Protein AF-A0A7X9HW15-F1 (afdb_monomer)

Sequence (63 aa):
SVEQKDFEKYLENIKKDFTEDAFEMNSDEVISYAGLNEKSVQVQLTYEIENKSLSIVVAKTAE

Solvent-accessible surface area (backbone atoms only — not comparable to full-atom values): 3563 Å² total; per-residue (Å²): 120,51,56,68,69,60,50,51,58,48,48,61,54,49,58,72,58,25,64,44,88,56,46,77,48,79,57,96,55,36,45,35,40,34,18,26,28,100,80,44,37,37,41,36,40,39,36,36,58,88,76,22,41,77,47,80,47,76,47,73,59,80,132

Secondary structure (DSSP, 8-state):
---HHHHHHHHHHHHHH--EEEEEEE-SSEEEEEEEETTTEEEEEEEETTTTEEEEEEEEPP-

pLDDT: mean 96.27, std 5.55, range [60.31, 98.69]

Nearest PDB structures (foldseek):
  4r5g-assembly2_B-2  TM=7.700E-01  e=2.378E+00  Escherichia coli K-12
  1o7d-assembly1_D  TM=6.439E-01  e=2.249E+00  Bos taurus
  3oky-assembly1_A-2  TM=6.046E-01  e=6.484E+00  Mus musculus
  7vcf-assembly1_B  TM=5.300E-01  e=4.389E+00  Chlamydomonas reinhardtii
  4gyi-assembly1_A  TM=4.925E-01  e=8.103E+00  Thermochaetoides thermophila DSM 1495

Radius of gyration: 11.81 Å; Cα contacts (8 Å, |Δi|>4): 114; chains: 1; bounding box: 29×18×30 Å

Structure (mmCIF, N/CA/C/O backbone):
data_AF-A0A7X9HW15-F1
#
_entry.id   AF-A0A7X9HW15-F1
#
loop_
_atom_site.group_PDB
_atom_site.id
_atom_site.type_symbol
_atom_site.label_atom_id
_atom_site.label_alt_id
_atom_site.label_comp_id
_atom_site.label_asym_id
_atom_site.label_entity_id
_atom_site.label_seq_id
_atom_site.pdbx_PDB_ins_code
_atom_site.Cartn_x
_atom_site.Cartn_y
_atom_site.Cartn_z
_atom_site.occupancy
_atom_site.B_iso_or_equiv
_atom_site.auth_seq_id
_atom_site.auth_comp_id
_atom_site.auth_asym_id
_atom_site.auth_atom_id
_atom_site.pdbx_PDB_model_num
ATOM 1 N N . SER A 1 1 ? -2.341 7.505 12.847 1.00 87.94 1 SER A N 1
ATOM 2 C CA . SER A 1 1 ? -3.058 6.577 11.956 1.00 87.94 1 SER A CA 1
ATOM 3 C C . SER A 1 1 ? -3.303 7.262 10.626 1.00 87.94 1 SER A C 1
ATOM 5 O O . SER A 1 1 ? -3.381 8.486 10.595 1.00 87.94 1 SER A O 1
ATOM 7 N N . VAL A 1 2 ? -3.398 6.494 9.546 1.00 96.38 2 VAL A N 1
ATOM 8 C CA . VAL A 1 2 ? -3.807 6.965 8.215 1.00 96.38 2 VAL A CA 1
ATOM 9 C C . VAL A 1 2 ? -5.246 6.517 8.000 1.00 96.38 2 VAL A C 1
ATOM 11 O O . VAL A 1 2 ? -5.533 5.331 8.128 1.00 96.38 2 VAL A O 1
ATOM 14 N N . GLU A 1 3 ? -6.169 7.432 7.720 1.00 98.00 3 GLU A N 1
ATOM 15 C CA . GLU A 1 3 ? -7.555 7.041 7.450 1.00 98.00 3 GLU A CA 1
ATOM 16 C C . GLU A 1 3 ? -7.652 6.284 6.122 1.00 98.00 3 GLU A C 1
ATOM 18 O O . GLU A 1 3 ? -6.990 6.640 5.147 1.00 98.00 3 GLU A O 1
ATOM 23 N N . GLN A 1 4 ? -8.501 5.253 6.070 1.00 97.31 4 GLN A N 1
ATOM 24 C CA . GLN A 1 4 ? -8.600 4.371 4.903 1.00 97.31 4 GLN A CA 1
ATOM 25 C C 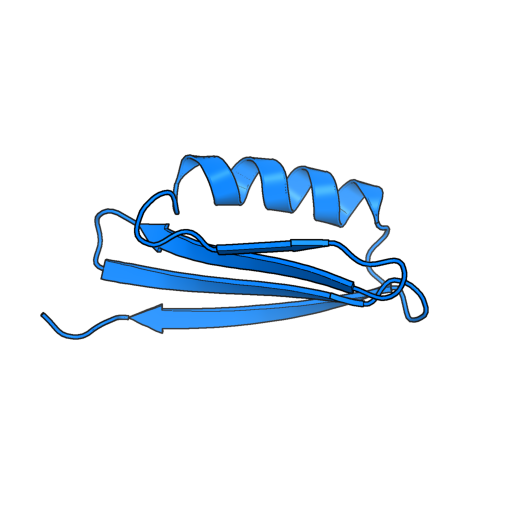. GLN A 1 4 ? -8.882 5.153 3.614 1.00 97.31 4 GLN A C 1
ATOM 27 O O . GLN A 1 4 ? -8.243 4.910 2.599 1.00 97.31 4 GLN A O 1
ATOM 32 N N . LYS A 1 5 ? -9.760 6.160 3.670 1.00 97.75 5 LYS A N 1
ATOM 33 C CA . LYS A 1 5 ? -10.087 7.011 2.513 1.00 97.75 5 LYS A CA 1
ATOM 34 C C . LYS A 1 5 ? -8.889 7.805 1.989 1.00 97.75 5 LYS A C 1
ATOM 36 O O . LYS A 1 5 ? -8.776 8.026 0.785 1.00 97.75 5 LYS A O 1
ATOM 41 N N . ASP A 1 6 ? -8.008 8.252 2.882 1.00 98.25 6 ASP A N 1
ATOM 42 C CA . ASP A 1 6 ? -6.798 8.977 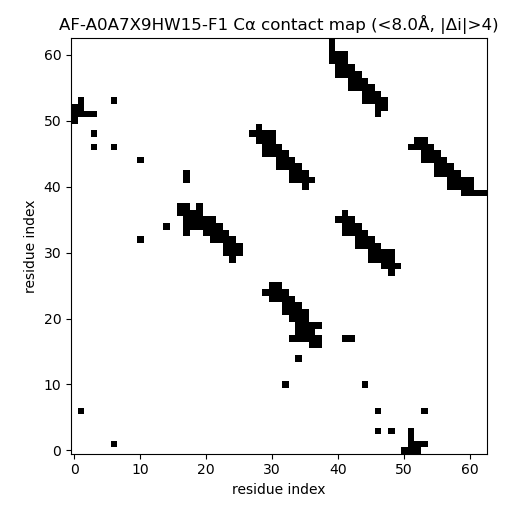2.491 1.00 98.25 6 ASP A CA 1
ATOM 43 C C . ASP A 1 6 ? -5.798 8.025 1.832 1.00 98.25 6 ASP A C 1
ATOM 45 O O . ASP A 1 6 ? -5.182 8.372 0.821 1.00 98.25 6 ASP A O 1
ATOM 49 N N . PHE A 1 7 ? -5.687 6.803 2.362 1.00 97.94 7 PHE A N 1
ATOM 50 C CA . PHE A 1 7 ? -4.908 5.740 1.743 1.00 97.94 7 PHE A CA 1
ATOM 51 C C . PHE A 1 7 ? -5.463 5.344 0.364 1.00 97.94 7 PHE A C 1
ATOM 53 O O . PHE A 1 7 ? -4.697 5.308 -0.593 1.00 97.94 7 PHE A O 1
ATOM 60 N N . GLU A 1 8 ? -6.771 5.121 0.220 1.00 97.81 8 GLU A N 1
ATOM 61 C CA . GLU A 1 8 ? -7.417 4.776 -1.057 1.00 97.81 8 GLU A CA 1
ATOM 62 C C . GLU A 1 8 ? -7.185 5.865 -2.112 1.00 97.81 8 GLU A C 1
ATOM 64 O O . GLU A 1 8 ? -6.792 5.573 -3.241 1.00 97.81 8 GLU A O 1
ATOM 69 N N . LYS A 1 9 ? -7.313 7.141 -1.729 1.00 98.38 9 LYS A N 1
ATOM 70 C CA . LYS A 1 9 ? -7.004 8.272 -2.613 1.00 98.38 9 LYS A CA 1
ATOM 71 C C . LYS A 1 9 ? -5.527 8.316 -3.017 1.00 98.38 9 LYS A C 1
ATOM 73 O O . LYS A 1 9 ? -5.202 8.689 -4.145 1.00 98.38 9 LYS A O 1
ATOM 78 N N . TYR A 1 10 ? -4.613 7.990 -2.105 1.00 97.81 10 TYR A N 1
ATOM 79 C CA . TYR A 1 10 ? -3.188 7.894 -2.426 1.00 97.81 10 TYR A CA 1
ATOM 80 C C . TYR A 1 10 ? -2.912 6.722 -3.376 1.00 97.81 10 TYR A C 1
ATOM 82 O O . TYR A 1 10 ? -2.220 6.899 -4.379 1.00 97.81 10 TYR A O 1
ATOM 90 N N . LEU A 1 11 ? -3.524 5.566 -3.117 1.00 97.94 11 LEU A N 1
ATOM 91 C CA . LEU A 1 11 ? -3.435 4.367 -3.941 1.00 97.94 11 LEU A CA 1
ATOM 92 C C . LEU A 1 11 ? -3.906 4.628 -5.378 1.00 97.94 11 LEU A C 1
ATOM 94 O O . LEU A 1 11 ? -3.211 4.249 -6.317 1.00 97.94 11 LEU A O 1
ATOM 98 N N . GLU A 1 12 ? -5.028 5.326 -5.569 1.00 97.75 12 GLU A N 1
ATOM 99 C CA . GLU A 1 12 ? -5.514 5.716 -6.901 1.00 97.75 12 GLU A CA 1
ATOM 100 C C . GLU A 1 12 ? -4.499 6.546 -7.693 1.00 97.75 12 GLU A C 1
ATOM 102 O O . GLU A 1 12 ? -4.445 6.447 -8.917 1.00 97.75 12 GLU A O 1
ATOM 107 N N . ASN A 1 13 ? -3.697 7.378 -7.025 1.00 97.25 13 ASN A N 1
ATOM 108 C CA . ASN A 1 13 ? -2.653 8.144 -7.702 1.00 97.25 13 ASN A CA 1
ATOM 109 C C . ASN A 1 13 ? -1.447 7.271 -8.036 1.00 97.25 13 ASN A C 1
ATOM 111 O O . ASN A 1 13 ? -0.929 7.367 -9.142 1.00 97.25 13 ASN A O 1
ATOM 115 N N . ILE A 1 14 ? -1.043 6.384 -7.126 1.00 97.69 14 ILE A N 1
ATOM 116 C CA . ILE A 1 14 ? 0.073 5.460 -7.356 1.00 97.69 14 ILE A CA 1
ATOM 117 C C . ILE A 1 14 ? -0.225 4.506 -8.519 1.00 97.69 14 ILE A C 1
ATOM 119 O O . ILE A 1 14 ? 0.628 4.314 -9.384 1.00 97.69 14 ILE A O 1
ATOM 123 N N . LYS A 1 15 ? -1.460 4.001 -8.614 1.00 97.50 15 LYS A N 1
ATOM 124 C CA . LYS A 1 15 ? -1.917 3.137 -9.714 1.00 97.50 1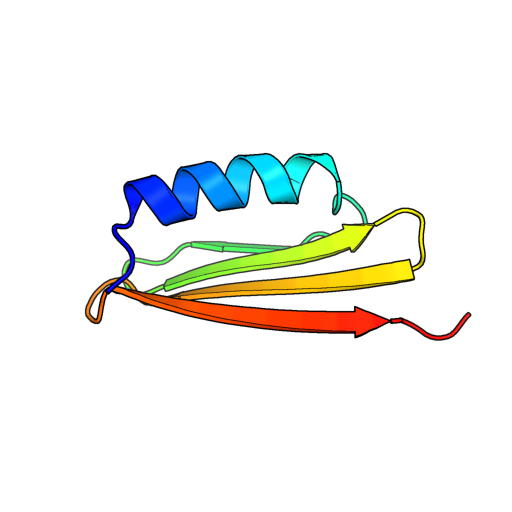5 LYS A CA 1
ATOM 125 C C . LYS A 1 15 ? -1.853 3.790 -11.103 1.00 97.50 15 LYS A C 1
ATOM 127 O O . LYS A 1 15 ? -1.947 3.071 -12.090 1.00 97.50 15 LYS A O 1
ATOM 132 N N . LYS A 1 16 ? -1.717 5.119 -11.208 1.00 97.81 16 LYS A N 1
ATOM 133 C CA . LYS A 1 16 ? -1.567 5.813 -12.503 1.00 97.81 16 LYS A CA 1
ATOM 134 C C . LYS A 1 16 ? -0.150 5.708 -13.060 1.00 97.81 16 LYS A C 1
ATOM 136 O O . LYS A 1 16 ? 0.003 5.653 -14.273 1.00 97.81 16 LYS A O 1
ATOM 141 N N . ASP A 1 17 ? 0.849 5.671 -12.180 1.00 97.62 17 ASP A N 1
ATOM 142 C CA . ASP A 1 17 ? 2.262 5.740 -12.564 1.00 97.62 17 ASP A CA 1
ATOM 143 C C . ASP A 1 17 ? 2.962 4.371 -12.495 1.00 97.62 17 ASP A C 1
ATOM 145 O O . ASP A 1 17 ? 3.921 4.138 -13.226 1.00 97.62 17 ASP A O 1
ATOM 149 N N . PHE A 1 18 ? 2.502 3.456 -11.632 1.00 97.94 18 PHE A N 1
ATOM 150 C CA . PHE A 1 18 ? 3.161 2.169 -11.351 1.00 97.94 18 PHE A CA 1
ATOM 151 C C . PHE A 1 18 ? 2.417 0.973 -11.963 1.00 97.94 18 PHE A C 1
ATOM 153 O O . PHE A 1 18 ? 2.045 0.033 -11.272 1.00 97.94 18 PHE A O 1
ATOM 160 N N . THR A 1 19 ? 2.147 1.028 -13.265 1.00 97.56 19 THR A N 1
ATOM 161 C CA . THR A 1 19 ? 1.227 0.088 -13.937 1.00 97.56 19 THR A CA 1
ATOM 162 C C . THR A 1 19 ? 1.841 -1.248 -14.367 1.00 97.56 19 THR A C 1
ATOM 164 O O . THR A 1 19 ? 1.098 -2.183 -14.668 1.00 97.56 19 THR A O 1
ATOM 167 N N . GLU A 1 20 ? 3.168 -1.357 -14.399 1.00 97.31 20 GLU A N 1
ATOM 168 C CA . GLU A 1 20 ? 3.879 -2.547 -14.874 1.00 97.31 20 GLU A CA 1
ATOM 169 C C . GLU A 1 20 ? 4.029 -3.585 -13.758 1.00 97.31 20 GLU A C 1
ATOM 171 O O . GLU A 1 20 ? 4.202 -3.228 -12.592 1.00 97.31 20 GLU A O 1
ATOM 176 N N . ASP A 1 21 ? 3.935 -4.874 -14.106 1.00 95.69 21 ASP A N 1
ATOM 177 C CA . ASP A 1 21 ? 3.978 -6.005 -13.162 1.00 95.69 21 ASP A CA 1
ATOM 178 C C . ASP A 1 21 ? 3.113 -5.794 -11.906 1.00 95.69 21 ASP A C 1
ATOM 180 O O . ASP A 1 21 ? 3.458 -6.196 -10.791 1.00 95.69 21 ASP A O 1
ATOM 184 N N . ALA A 1 22 ? 1.975 -5.122 -12.093 1.00 97.44 22 ALA A N 1
ATOM 185 C CA . ALA A 1 22 ? 1.133 -4.704 -10.994 1.00 97.44 22 ALA A CA 1
ATOM 186 C C . ALA A 1 22 ? 0.422 -5.900 -10.346 1.00 97.44 22 ALA A C 1
ATOM 188 O O . ALA A 1 22 ? -0.182 -6.743 -11.013 1.00 97.44 22 ALA A O 1
ATOM 189 N N . PHE A 1 23 ? 0.446 -5.925 -9.019 1.00 96.38 23 PHE A N 1
ATOM 190 C CA . PHE A 1 23 ? -0.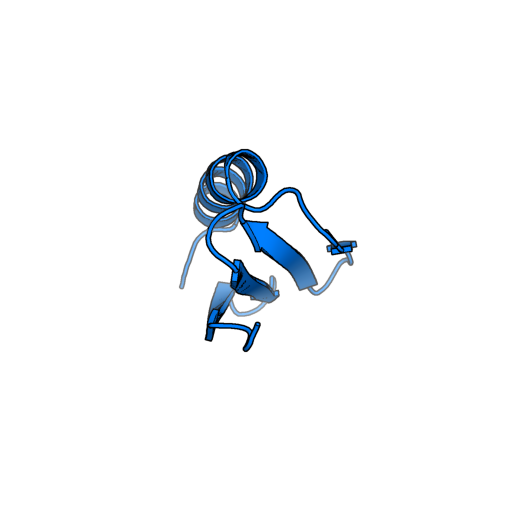267 -6.879 -8.186 1.00 96.38 23 PHE A CA 1
ATOM 191 C C . PHE A 1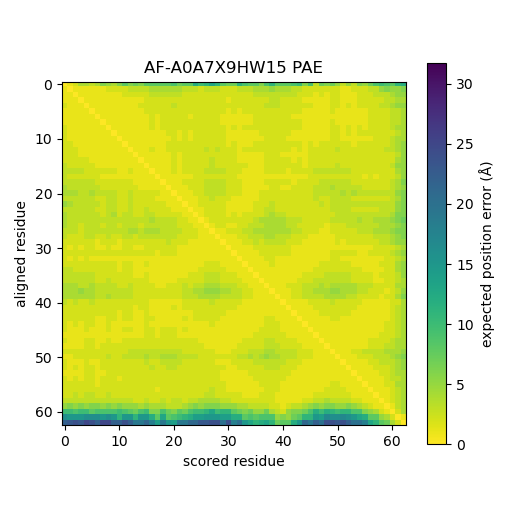 23 ? -1.118 -6.131 -7.163 1.00 96.38 23 PHE A C 1
ATOM 193 O O . PHE A 1 23 ? -0.667 -5.165 -6.551 1.00 96.38 23 PHE A O 1
ATOM 200 N N . GLU A 1 24 ? -2.343 -6.597 -6.949 1.00 97.56 24 GLU A N 1
ATOM 201 C CA . GLU A 1 24 ? -3.258 -6.042 -5.958 1.00 97.56 24 GLU A CA 1
ATOM 202 C C . GLU A 1 24 ? -3.876 -7.160 -5.123 1.00 97.56 24 GLU A C 1
ATOM 204 O O . GLU A 1 24 ? -4.287 -8.196 -5.649 1.00 97.56 24 GLU A O 1
ATOM 209 N N . MET A 1 25 ? -3.968 -6.924 -3.817 1.00 96.62 25 MET A N 1
ATOM 210 C CA . MET A 1 25 ? -4.630 -7.806 -2.868 1.00 96.62 25 MET A CA 1
ATOM 211 C C . MET A 1 25 ? -5.495 -6.975 -1.930 1.00 96.62 25 MET A C 1
ATOM 213 O O . MET A 1 25 ? -4.999 -6.066 -1.272 1.00 96.62 25 MET A O 1
ATOM 217 N N . ASN A 1 26 ? -6.772 -7.332 -1.839 1.00 96.19 26 ASN A N 1
ATOM 218 C CA . ASN A 1 26 ? -7.720 -6.739 -0.905 1.00 96.19 26 ASN A CA 1
ATOM 219 C C . ASN A 1 26 ? -8.333 -7.852 -0.056 1.00 96.19 26 ASN A C 1
ATOM 221 O O . ASN A 1 26 ? -8.862 -8.824 -0.598 1.00 96.19 26 ASN A O 1
ATOM 225 N N . SER A 1 27 ? -8.257 -7.704 1.260 1.00 96.50 27 SER A N 1
ATOM 226 C CA . SER A 1 27 ? -8.938 -8.540 2.245 1.00 96.50 27 SER A CA 1
ATOM 227 C C . SER A 1 27 ? -9.610 -7.661 3.299 1.00 96.50 27 SER A C 1
ATOM 229 O O . SER A 1 27 ? -9.465 -6.439 3.288 1.00 96.50 27 SER A O 1
ATOM 231 N N . ASP A 1 28 ? -10.320 -8.289 4.234 1.00 97.31 28 ASP A N 1
ATOM 232 C CA . ASP A 1 28 ? -10.935 -7.588 5.367 1.00 97.31 28 ASP A CA 1
ATOM 233 C C . ASP A 1 28 ? -9.894 -7.008 6.348 1.00 97.31 28 ASP A C 1
ATOM 235 O O . ASP A 1 28 ? -10.226 -6.155 7.167 1.00 97.31 28 ASP A O 1
ATOM 239 N N . GLU A 1 29 ? -8.636 -7.453 6.261 1.00 97.62 29 GLU A N 1
ATOM 240 C CA . GLU A 1 29 ? -7.543 -7.045 7.154 1.00 97.62 29 GLU A CA 1
ATOM 241 C C . GLU A 1 29 ? -6.569 -6.070 6.477 1.00 97.62 29 GLU A C 1
ATOM 243 O O . GLU A 1 29 ? -6.014 -5.180 7.127 1.00 97.62 29 GLU A O 1
ATOM 248 N N . VAL A 1 30 ? -6.326 -6.238 5.172 1.00 97.94 30 VAL A N 1
ATOM 249 C CA . VAL A 1 30 ? -5.250 -5.544 4.457 1.00 97.94 30 VAL A CA 1
ATOM 250 C C . VAL A 1 30 ? -5.673 -5.137 3.049 1.00 97.94 30 VAL A C 1
ATOM 252 O O . VAL A 1 30 ? -6.241 -5.925 2.295 1.00 97.94 30 VAL A O 1
ATOM 255 N N . ILE A 1 31 ? -5.271 -3.928 2.656 1.00 98.31 31 ILE A N 1
ATOM 256 C CA . ILE A 1 31 ? -5.219 -3.492 1.259 1.00 98.31 31 ILE A CA 1
ATOM 257 C C . ILE A 1 31 ? -3.753 -3.385 0.843 1.00 98.31 31 ILE A C 1
ATOM 259 O O . ILE A 1 31 ? -2.981 -2.645 1.450 1.00 98.31 31 ILE A O 1
ATOM 263 N N . SER A 1 32 ? -3.348 -4.102 -0.200 1.00 98.19 32 SER A N 1
ATOM 264 C CA . SER A 1 32 ? -1.982 -4.074 -0.714 1.00 98.19 32 SER A CA 1
ATOM 265 C C . SER A 1 32 ? -1.940 -3.897 -2.222 1.00 98.19 32 SER A C 1
ATOM 267 O O . SER A 1 32 ? -2.770 -4.420 -2.964 1.00 98.19 32 SER A O 1
ATOM 269 N N . TYR A 1 33 ? -0.931 -3.161 -2.668 1.00 98.69 33 TYR A N 1
ATOM 270 C CA . TYR A 1 33 ? -0.631 -2.942 -4.069 1.00 98.69 33 TYR A CA 1
ATOM 271 C C . TYR A 1 33 ? 0.875 -2.948 -4.278 1.00 98.69 33 TYR A C 1
ATOM 273 O O . TYR A 1 33 ? 1.601 -2.317 -3.515 1.00 98.69 33 TYR A O 1
ATOM 281 N N . ALA A 1 34 ? 1.344 -3.613 -5.320 1.00 98.25 34 ALA A N 1
ATOM 282 C CA . ALA A 1 34 ? 2.710 -3.510 -5.795 1.00 98.25 34 ALA A CA 1
ATOM 283 C C . ALA A 1 34 ? 2.700 -3.204 -7.289 1.00 98.25 34 ALA A C 1
ATOM 285 O O . ALA A 1 34 ? 1.811 -3.663 -8.000 1.00 98.25 34 ALA A O 1
ATOM 286 N N . GLY A 1 35 ? 3.680 -2.445 -7.760 1.00 98.06 35 GLY A N 1
ATOM 287 C CA . GLY A 1 35 ? 3.810 -2.131 -9.177 1.00 98.06 35 GLY A CA 1
ATOM 288 C C . GLY A 1 35 ? 5.145 -1.483 -9.504 1.00 98.06 35 GLY A C 1
ATOM 289 O O . GLY A 1 35 ? 5.835 -0.963 -8.622 1.00 98.06 35 GLY A O 1
ATOM 290 N N . LEU A 1 36 ? 5.506 -1.529 -10.779 1.00 97.69 36 LEU A N 1
ATOM 291 C CA . LEU A 1 36 ? 6.693 -0.924 -1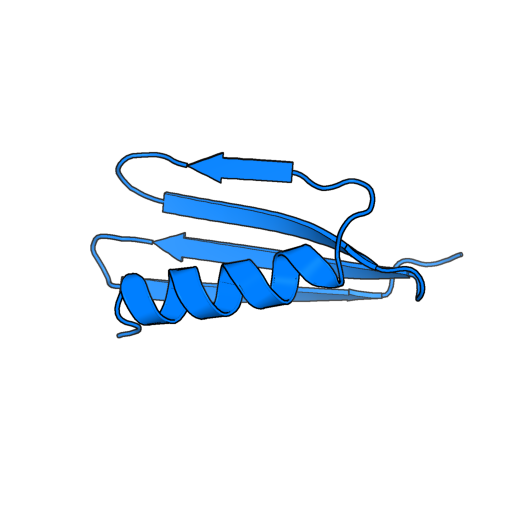1.363 1.00 97.69 36 LEU A CA 1
ATOM 292 C C . LEU A 1 36 ? 6.270 0.245 -12.267 1.00 97.69 36 LEU A C 1
ATOM 294 O O . LEU A 1 36 ? 5.205 0.214 -12.884 1.00 97.69 36 LEU A O 1
ATOM 298 N N . ASN A 1 37 ? 7.080 1.299 -12.324 1.00 96.81 37 ASN A N 1
ATOM 299 C CA . ASN A 1 37 ? 6.904 2.382 -13.294 1.00 96.81 37 ASN A CA 1
ATOM 300 C C . ASN A 1 37 ? 7.930 2.300 -14.434 1.00 96.81 37 ASN A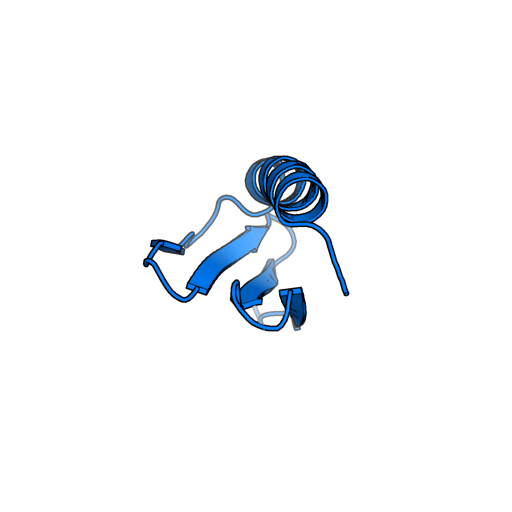 C 1
ATOM 302 O O . ASN A 1 37 ? 8.945 1.617 -14.314 1.00 96.81 37 ASN A O 1
ATOM 306 N N . GLU A 1 38 ? 7.730 3.112 -15.477 1.00 95.62 38 GLU A N 1
ATOM 307 C CA . GLU A 1 38 ? 8.591 3.188 -16.676 1.00 95.62 38 GLU A CA 1
ATOM 308 C C . GLU A 1 38 ? 10.071 3.537 -16.389 1.00 95.62 38 GLU A C 1
ATOM 310 O O . GLU A 1 38 ? 10.911 3.537 -17.287 1.00 95.62 38 GLU A O 1
ATOM 315 N N . LYS A 1 39 ? 10.413 3.898 -15.144 1.00 94.88 39 LYS A N 1
ATOM 316 C CA . LYS A 1 39 ? 11.775 4.245 -14.703 1.00 94.88 39 LYS A CA 1
ATOM 317 C C . LYS A 1 39 ? 12.432 3.129 -13.889 1.00 94.88 39 LYS A C 1
ATOM 319 O O . LYS A 1 39 ? 13.412 3.403 -13.187 1.00 94.88 39 LYS A O 1
ATOM 324 N N . SER A 1 40 ? 11.887 1.913 -13.935 1.00 95.06 40 SER A N 1
ATOM 325 C CA . SER A 1 40 ? 12.390 0.760 -13.181 1.00 95.06 40 SER A CA 1
ATOM 326 C C . SER A 1 40 ? 12.396 1.016 -11.667 1.00 95.06 40 SER A C 1
ATOM 328 O O . SER A 1 40 ? 13.308 0.620 -10.939 1.00 95.06 40 SER A O 1
ATOM 330 N N . VAL A 1 41 ? 11.392 1.745 -11.171 1.00 96.94 41 VAL A N 1
ATOM 331 C CA . VAL A 1 41 ? 11.156 1.913 -9.733 1.00 96.94 41 VAL A CA 1
ATOM 332 C C . VAL A 1 41 ? 9.950 1.075 -9.349 1.00 96.94 41 VAL A C 1
ATOM 334 O O . VAL A 1 41 ? 8.866 1.261 -9.894 1.00 96.94 41 VAL A O 1
ATOM 337 N N . GLN A 1 42 ? 10.145 0.175 -8.391 1.00 97.25 42 GLN A N 1
ATOM 338 C CA . GLN A 1 42 ? 9.096 -0.638 -7.797 1.00 97.25 42 GLN A CA 1
ATOM 339 C C . GLN A 1 42 ? 8.587 0.030 -6.523 1.00 97.25 42 GLN A C 1
ATOM 341 O O . GLN A 1 42 ? 9.378 0.484 -5.691 1.00 97.25 42 GLN A O 1
ATOM 346 N N . VAL A 1 43 ? 7.269 0.047 -6.354 1.00 98.12 43 VAL A N 1
ATOM 347 C CA . VAL A 1 43 ? 6.599 0.413 -5.107 1.00 98.12 43 VAL A CA 1
ATOM 348 C C . VAL A 1 43 ? 5.790 -0.772 -4.596 1.00 98.12 43 VAL A C 1
ATOM 350 O O . VAL A 1 43 ? 5.182 -1.496 -5.380 1.00 98.12 43 VAL A O 1
ATOM 353 N N . GLN A 1 44 ? 5.756 -0.947 -3.278 1.00 98.25 44 GLN A N 1
ATOM 354 C CA . GLN A 1 44 ? 4.788 -1.789 -2.592 1.00 98.25 44 GLN A CA 1
ATOM 355 C C . GLN A 1 44 ? 4.143 -0.989 -1.462 1.00 98.25 44 GLN A C 1
ATOM 357 O O . GLN A 1 44 ? 4.822 -0.445 -0.591 1.00 98.25 44 GLN A O 1
ATOM 362 N N . LEU A 1 45 ? 2.819 -0.927 -1.491 1.00 98.56 45 LEU A N 1
ATOM 363 C CA . LEU A 1 45 ? 1.965 -0.345 -0.475 1.00 98.56 45 LEU A CA 1
ATOM 364 C C . LEU A 1 45 ? 1.250 -1.466 0.268 1.00 98.56 45 LEU A C 1
ATOM 366 O O . LEU A 1 45 ? 0.704 -2.382 -0.351 1.00 98.56 45 LEU A O 1
ATOM 370 N N . THR A 1 46 ? 1.203 -1.353 1.588 1.00 98.56 46 THR A N 1
ATOM 371 C CA . THR A 1 46 ? 0.392 -2.222 2.441 1.00 98.56 46 THR A CA 1
ATOM 372 C C . THR A 1 46 ? -0.289 -1.358 3.486 1.00 98.56 46 THR A C 1
ATOM 374 O O . THR A 1 46 ? 0.382 -0.703 4.283 1.00 98.56 46 THR A O 1
ATOM 377 N N . TYR A 1 47 ? -1.614 -1.354 3.473 1.00 98.69 47 TYR A N 1
ATOM 378 C CA . TYR A 1 47 ? -2.453 -0.708 4.464 1.00 98.69 47 TYR A CA 1
ATOM 379 C C . TYR A 1 47 ? -3.141 -1.768 5.308 1.00 98.69 47 TYR A C 1
ATOM 381 O O . TYR A 1 47 ? -3.885 -2.590 4.784 1.00 98.69 47 TYR A O 1
ATOM 389 N N . GLU A 1 48 ? -2.873 -1.747 6.604 1.00 98.31 48 GLU A N 1
ATOM 390 C CA . GLU A 1 48 ? -3.511 -2.619 7.580 1.00 98.31 48 GLU A CA 1
ATOM 391 C C . GLU A 1 48 ? -4.673 -1.851 8.230 1.00 98.31 48 GLU A C 1
ATOM 393 O O . GLU A 1 48 ? -4.497 -0.729 8.723 1.00 98.31 48 GLU A O 1
ATOM 398 N N . ILE A 1 49 ? -5.875 -2.423 8.127 1.00 97.88 49 ILE A N 1
ATOM 399 C CA . ILE A 1 49 ? -7.144 -1.716 8.331 1.00 97.88 49 ILE A CA 1
ATOM 400 C C . ILE A 1 49 ? -7.420 -1.471 9.818 1.00 97.88 49 ILE A C 1
ATOM 402 O O . ILE A 1 49 ? -7.875 -0.381 10.176 1.00 97.88 49 ILE A O 1
ATOM 406 N N . GLU A 1 50 ? -7.122 -2.434 10.694 1.00 97.50 50 GLU A N 1
ATOM 407 C CA . GLU A 1 50 ? -7.444 -2.356 12.122 1.00 97.50 50 GLU A CA 1
ATOM 408 C C . GLU A 1 50 ? -6.615 -1.270 12.816 1.00 97.50 50 GLU A C 1
ATOM 410 O O . GLU A 1 50 ? -7.167 -0.379 13.469 1.00 97.50 50 GLU A O 1
ATOM 415 N N . ASN A 1 51 ? -5.292 -1.271 12.620 1.00 97.81 51 ASN A N 1
ATOM 416 C CA . ASN A 1 51 ? -4.405 -0.274 13.228 1.00 97.81 51 ASN A CA 1
ATOM 417 C C . ASN A 1 51 ? -4.267 0.993 12.382 1.00 97.81 51 ASN A C 1
ATOM 419 O O . ASN A 1 51 ? -3.572 1.934 12.791 1.00 97.81 51 ASN A O 1
ATOM 423 N N . LYS A 1 52 ? -4.928 1.049 11.217 1.00 98.19 52 LYS A N 1
ATOM 424 C CA . LYS A 1 52 ? -4.877 2.183 10.288 1.00 98.19 52 LYS A CA 1
ATOM 425 C C . LYS A 1 52 ? -3.432 2.557 9.952 1.00 98.19 52 LYS A C 1
ATOM 427 O O . LYS A 1 52 ? -3.022 3.724 10.070 1.00 98.19 52 LYS A O 1
ATOM 432 N N . SER A 1 53 ? -2.642 1.544 9.616 1.00 98.25 53 SER A N 1
ATOM 433 C CA . SER A 1 53 ? -1.197 1.648 9.426 1.00 98.25 53 SER A CA 1
ATOM 434 C C . SER A 1 53 ? -0.838 1.493 7.956 1.00 98.25 53 SER A C 1
ATOM 436 O O . SER A 1 53 ? -1.281 0.553 7.307 1.00 98.25 53 SER A O 1
ATOM 438 N N . LEU A 1 54 ? -0.020 2.409 7.435 1.00 98.00 54 LEU A N 1
ATOM 439 C CA . LEU A 1 54 ? 0.491 2.362 6.068 1.00 98.00 54 LEU A CA 1
ATOM 440 C C . LEU A 1 54 ? 1.986 2.040 6.083 1.00 98.00 54 LEU A C 1
ATOM 442 O O . LEU A 1 54 ? 2.774 2.766 6.689 1.00 98.00 54 LEU A O 1
ATOM 446 N N . SER A 1 55 ? 2.368 0.994 5.357 1.00 98.19 55 SER A N 1
ATOM 447 C CA . SER A 1 55 ? 3.749 0.678 5.004 1.00 98.19 55 SER A CA 1
ATOM 448 C C . SER A 1 55 ? 3.988 0.952 3.521 1.00 98.19 55 SER A C 1
ATOM 450 O O . SER A 1 55 ? 3.158 0.610 2.675 1.00 98.19 55 SER A O 1
ATOM 452 N N . ILE A 1 56 ? 5.127 1.575 3.215 1.00 98.12 56 ILE A N 1
ATOM 453 C CA . ILE A 1 56 ? 5.564 1.891 1.854 1.00 98.12 56 ILE A CA 1
ATOM 454 C C . ILE A 1 56 ? 6.987 1.370 1.694 1.00 98.12 56 ILE A C 1
ATOM 456 O O . ILE A 1 56 ? 7.892 1.787 2.419 1.00 98.12 56 ILE A O 1
ATOM 460 N N . VAL A 1 57 ? 7.188 0.490 0.720 1.00 98.06 57 VAL A N 1
ATOM 461 C CA . VAL A 1 57 ? 8.505 0.010 0.302 1.00 98.06 57 VAL A CA 1
ATOM 462 C C . VAL A 1 57 ? 8.762 0.508 -1.113 1.00 98.06 57 VAL A C 1
ATOM 464 O O . VAL A 1 57 ? 7.895 0.407 -1.977 1.00 98.06 57 VAL A O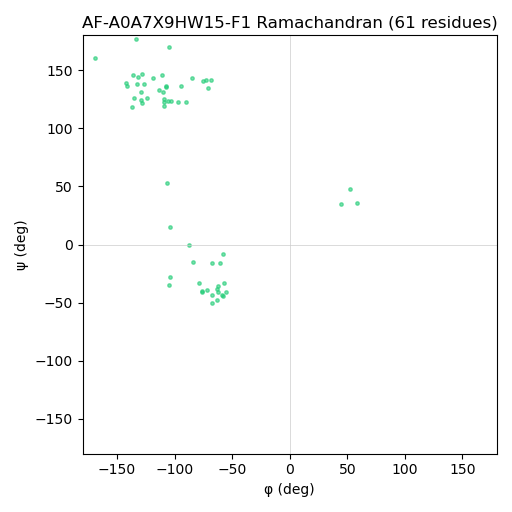 1
ATOM 467 N N . VAL A 1 58 ? 9.952 1.061 -1.345 1.00 97.38 58 VAL A N 1
ATOM 468 C CA . VAL A 1 58 ? 10.389 1.541 -2.660 1.00 97.38 58 VAL A CA 1
ATOM 469 C C . VAL A 1 58 ? 11.753 0.944 -2.964 1.00 97.38 58 VAL A C 1
ATOM 471 O O . VAL A 1 58 ? 12.659 1.013 -2.133 1.00 97.38 58 VAL A O 1
ATOM 474 N N . ALA A 1 59 ? 11.909 0.389 -4.159 1.00 96.62 59 ALA A N 1
ATOM 475 C CA . ALA A 1 59 ? 13.172 -0.149 -4.642 1.00 96.62 59 ALA A CA 1
ATOM 476 C C . ALA A 1 59 ? 13.408 0.283 -6.089 1.00 96.62 59 ALA A C 1
ATOM 478 O O . ALA A 1 59 ? 12.472 0.392 -6.875 1.00 96.62 59 ALA A O 1
ATOM 479 N N . LYS A 1 60 ? 14.669 0.519 -6.456 1.00 94.62 60 LYS A N 1
ATOM 480 C CA . LYS A 1 60 ? 15.059 0.629 -7.863 1.00 94.62 60 LYS A CA 1
ATOM 481 C C . LYS A 1 60 ? 15.444 -0.765 -8.343 1.00 94.62 60 LYS A C 1
ATOM 483 O O . LYS A 1 60 ? 16.328 -1.376 -7.741 1.00 94.62 60 LYS A O 1
ATOM 488 N N . THR A 1 61 ? 14.787 -1.267 -9.379 1.00 87.44 61 THR A N 1
ATOM 489 C CA . THR A 1 61 ? 15.176 -2.535 -9.993 1.00 87.44 61 THR A CA 1
ATOM 490 C C . THR A 1 61 ? 16.435 -2.311 -10.832 1.00 87.44 61 THR A C 1
ATOM 492 O O . THR A 1 61 ? 16.640 -1.239 -11.409 1.00 87.44 61 THR A O 1
ATOM 495 N N . ALA A 1 62 ? 17.352 -3.279 -10.801 1.00 77.19 62 ALA A N 1
ATOM 496 C CA . ALA A 1 62 ? 18.512 -3.262 -11.684 1.00 77.19 62 ALA A CA 1
ATOM 497 C C . ALA A 1 62 ? 18.052 -3.594 -13.113 1.00 77.19 62 ALA A C 1
ATOM 499 O O . ALA A 1 62 ? 17.158 -4.426 -13.272 1.00 77.19 62 ALA A O 1
ATOM 500 N N . GLU A 1 63 ? 18.639 -2.916 -14.103 1.00 60.31 63 GLU A N 1
ATOM 501 C CA . GLU A 1 63 ? 18.489 -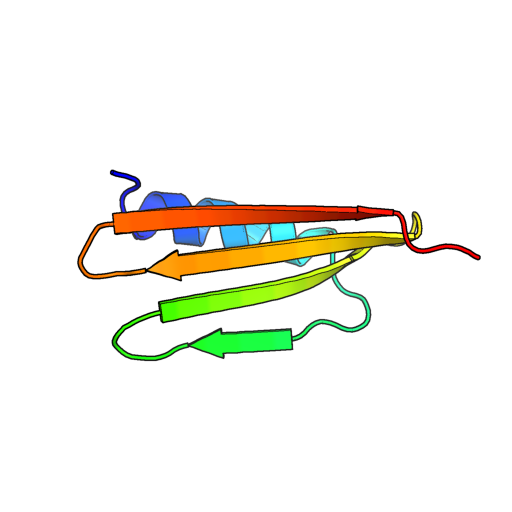3.248 -15.531 1.00 60.31 63 GLU A CA 1
ATOM 502 C C . GLU A 1 63 ? 19.036 -4.645 -15.854 1.00 60.31 63 GLU A C 1
ATOM 504 O O . GLU A 1 63 ? 20.059 -5.039 -15.238 1.00 60.31 63 GLU A O 1
#

Mean predicted aligned error: 2.54 Å

Foldseek 3Di:
DAAVVNVVVVVVVVCVFFVAPWDWDDDPFWTWIWGHGPQQKIWIWIAGHPVRDIDIDIDRDDD